Protein AF-A0A925MIX4-F1 (afdb_monomer)

Radius of gyration: 27.62 Å; Cα contacts (8 Å, |Δi|>4): 87; chains: 1; bounding box: 70×62×72 Å

Sequence (137 aa):
MKIQPRQNSRGFTLVELLVVFVIIVVLVTVSITAIFRFRKSADKAVAIGNLRQLQSANTNYAVEHNGQFVPPSASVDGVTYEWYRNPEFIAALKGDDATFGSGGAPNLTLPLGLMDPAVVREKPAGYQALAASYGYT

Mean predicted aligned error: 13.48 Å

pLDDT: mean 70.71, std 17.53, range [33.78, 97.25]

Solvent-accessible surface area (backbone atoms only — not comparable to full-atom values): 8331 Å² total; per-residue (Å²): 136,87,84,78,82,81,79,84,79,81,74,84,52,72,64,62,54,51,56,51,50,54,53,50,52,56,54,49,60,60,49,56,66,52,48,60,56,50,51,56,53,50,36,49,51,49,27,53,52,44,53,52,50,51,51,50,53,36,51,53,44,9,71,76,48,86,69,42,60,76,66,72,58,49,73,56,98,88,45,77,47,40,64,89,66,35,59,69,59,43,29,74,52,41,46,98,70,66,56,65,39,102,79,78,46,60,49,69,53,67,36,63,50,77,29,46,48,65,64,52,73,75,50,89,80,71,56,86,43,76,42,66,60,74,73,47,130

Foldseek 3Di:
DDDDDDDDDDDDDPVNVVVVVVVVVVVVVVVVVVVVVVVLVVLVVLLVVVVVVQVVVQVVVCVVVVNDGDDQWDADPNDIDGPQQPQVVQCVLQPPPFDAPPVRGTPSLGRCRNASVVLCVVPVPDSPDPCSRVVHD

Secondary structure (DSSP, 8-state):
---PPPP---PPPHHHHHHHHHHHHHHHHHHHHHHHHHHHHHHHHHHHHHHHHHHHHHHHHHHHTTTPPPPS-EEETTEEE-GGG-HHHHHHHHGGG-PBPTTS-B--S--TTTS-HHHHHH-SS-TT-HHHHTT--

Structure (mmCIF, N/CA/C/O backbone):
data_AF-A0A925MIX4-F1
#
_entry.id   AF-A0A925MIX4-F1
#
loop_
_atom_site.group_PDB
_atom_site.id
_atom_site.type_symbol
_atom_site.label_atom_id
_atom_site.label_alt_id
_atom_site.label_comp_id
_atom_site.label_asym_id
_atom_site.label_entity_id
_atom_site.label_seq_id
_atom_site.pdbx_PDB_ins_code
_atom_site.Cartn_x
_atom_site.Cartn_y
_atom_site.Cartn_z
_atom_site.occupancy
_atom_site.B_iso_or_equiv
_atom_site.auth_seq_id
_atom_site.auth_comp_id
_atom_site.auth_asym_id
_atom_site.auth_atom_id
_atom_site.pdbx_PDB_model_num
ATOM 1 N N . MET A 1 1 ? -41.343 46.479 41.951 1.00 57.47 1 MET A N 1
ATOM 2 C CA . MET A 1 1 ? -40.673 45.680 40.900 1.00 57.47 1 MET A CA 1
ATOM 3 C C . MET A 1 1 ? -40.464 44.267 41.445 1.00 57.47 1 MET A C 1
ATOM 5 O O . MET A 1 1 ? -39.660 44.096 42.347 1.00 57.47 1 MET A O 1
ATOM 9 N N . LYS A 1 2 ? -41.288 43.290 41.033 1.00 55.16 2 LYS A N 1
ATOM 10 C CA . LYS A 1 2 ? -41.234 41.896 41.525 1.00 55.16 2 LYS A CA 1
ATOM 11 C C . LYS A 1 2 ? -40.183 41.123 40.723 1.00 55.16 2 LYS A C 1
ATOM 13 O O . LYS A 1 2 ? -40.358 40.948 39.522 1.00 55.16 2 LYS A O 1
ATOM 18 N N . ILE A 1 3 ? -39.115 40.675 41.375 1.00 70.56 3 ILE A N 1
ATOM 19 C CA . ILE A 1 3 ? -38.091 39.813 40.771 1.00 70.56 3 ILE A CA 1
ATOM 20 C C . ILE A 1 3 ? -38.598 38.372 40.879 1.00 70.56 3 ILE A C 1
ATOM 22 O O . ILE A 1 3 ? -38.785 37.865 41.982 1.00 70.56 3 ILE A O 1
ATOM 26 N N . GLN A 1 4 ? -38.893 37.736 39.745 1.00 76.38 4 GLN A N 1
ATOM 27 C CA . GLN A 1 4 ? -39.307 36.332 39.717 1.00 76.38 4 GLN A CA 1
ATOM 28 C C . GLN A 1 4 ? -38.065 35.425 39.817 1.00 76.38 4 GLN A C 1
ATOM 30 O O . GLN A 1 4 ? -37.080 35.685 39.119 1.00 76.38 4 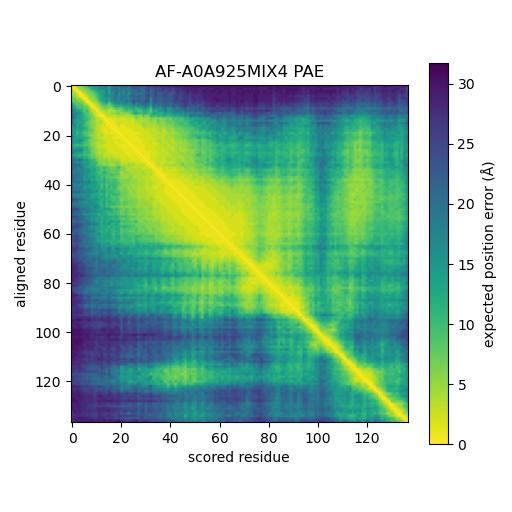GLN A O 1
ATOM 35 N N . PRO A 1 5 ? -38.075 34.374 40.659 1.00 67.00 5 PRO A N 1
ATOM 36 C CA . PRO A 1 5 ? -36.950 33.451 40.774 1.00 67.00 5 PRO A CA 1
ATOM 37 C C . PRO A 1 5 ? -36.794 32.633 39.483 1.00 67.00 5 PRO A C 1
ATOM 39 O O . PRO A 1 5 ? -37.768 32.106 38.943 1.00 67.00 5 PRO A O 1
ATOM 42 N N . ARG A 1 6 ? -35.561 32.552 38.962 1.00 70.25 6 ARG A N 1
ATOM 43 C CA . ARG A 1 6 ? -35.243 31.790 37.745 1.00 70.25 6 ARG A CA 1
ATOM 44 C C . ARG A 1 6 ? -35.451 30.295 37.990 1.00 70.25 6 ARG A C 1
ATOM 46 O O . ARG A 1 6 ? -35.127 29.771 39.051 1.00 70.25 6 ARG A O 1
ATOM 53 N N . GLN A 1 7 ? -36.015 29.654 36.972 1.00 67.12 7 GLN A N 1
ATOM 54 C CA . GLN A 1 7 ? -36.396 28.249 36.920 1.00 67.12 7 GLN A CA 1
ATOM 55 C C . GLN A 1 7 ? -35.235 27.308 37.276 1.00 67.12 7 GLN A C 1
ATOM 57 O O . GLN A 1 7 ? -34.081 27.548 36.931 1.00 67.12 7 GLN A O 1
ATOM 62 N N . ASN A 1 8 ? -35.606 26.232 37.961 1.00 64.31 8 ASN A N 1
ATOM 63 C CA . ASN A 1 8 ? -34.777 25.195 38.558 1.00 64.31 8 ASN A CA 1
ATOM 64 C C . ASN A 1 8 ? -33.821 24.539 37.539 1.00 64.31 8 ASN A C 1
ATOM 66 O O . ASN A 1 8 ? -34.243 23.721 36.719 1.00 64.31 8 ASN A O 1
ATOM 70 N N . SER A 1 9 ? -32.532 24.877 37.596 1.00 67.75 9 SER A N 1
ATOM 71 C CA . SER A 1 9 ? -31.481 24.198 36.836 1.00 67.75 9 SER A CA 1
ATOM 72 C C . SER A 1 9 ? -31.308 22.781 37.389 1.00 67.75 9 SER A C 1
ATOM 74 O O . SER A 1 9 ? -30.673 22.585 38.424 1.00 67.75 9 SER A O 1
ATOM 76 N N . ARG A 1 10 ? -31.888 21.774 36.730 1.00 75.19 10 ARG A N 1
ATOM 77 C CA . ARG A 1 10 ? -31.616 20.368 37.057 1.00 75.19 10 ARG A CA 1
ATOM 78 C C . ARG A 1 10 ? -30.159 20.056 36.703 1.00 75.19 10 ARG A C 1
ATOM 80 O O . ARG A 1 10 ? -29.788 20.103 35.535 1.00 75.19 10 ARG A O 1
ATOM 87 N N . GLY A 1 11 ? -29.339 19.798 37.721 1.00 77.19 11 GLY A N 1
ATOM 88 C CA . GLY A 1 11 ? -27.971 19.312 37.553 1.00 77.19 11 GLY A CA 1
ATOM 89 C C . GLY A 1 11 ? -27.957 17.854 37.095 1.00 77.19 11 GLY A C 1
ATOM 90 O O . GLY A 1 11 ? -28.851 17.086 37.445 1.00 77.19 11 GLY A O 1
ATOM 91 N N . PHE A 1 12 ? -26.946 17.490 36.310 1.00 78.94 12 PHE A N 1
ATOM 92 C CA . PHE A 1 12 ? -26.727 16.119 35.852 1.00 78.94 12 PHE A CA 1
ATOM 93 C C . PHE A 1 12 ? -26.396 15.223 37.051 1.00 78.94 12 PHE A C 1
ATOM 95 O O . PHE A 1 12 ? -25.547 15.581 37.873 1.00 78.94 12 PHE A O 1
ATOM 102 N N . TH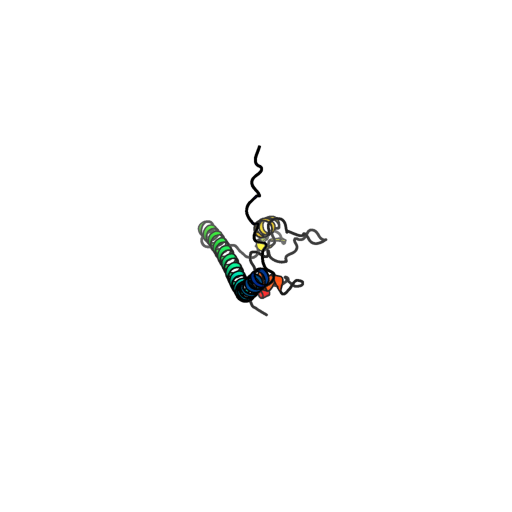R A 1 13 ? -27.047 14.068 37.178 1.00 90.56 13 THR A N 1
ATOM 103 C CA . THR A 1 13 ? -26.701 13.121 38.243 1.00 90.56 13 THR A CA 1
ATOM 104 C C . THR A 1 13 ? -25.438 12.340 37.872 1.00 90.56 13 THR A C 1
ATOM 106 O O . THR A 1 13 ? -25.179 12.048 36.703 1.00 90.56 13 THR A O 1
ATOM 109 N N . LEU A 1 14 ? -24.642 11.951 38.875 1.00 90.38 14 LEU A N 1
ATOM 110 C CA . LEU A 1 14 ? -23.491 11.058 38.669 1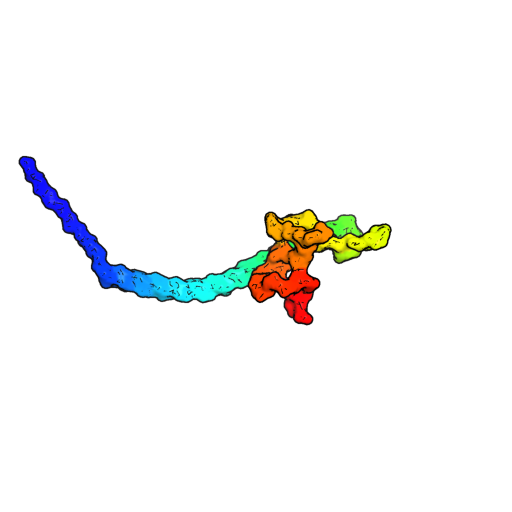.00 90.38 14 LEU A CA 1
ATOM 111 C C . LEU A 1 14 ? -23.899 9.743 37.991 1.00 90.38 14 LEU A C 1
ATOM 113 O O . LEU A 1 14 ? -23.142 9.203 37.190 1.00 90.38 14 LEU A O 1
ATOM 117 N N . VAL A 1 15 ? -25.104 9.250 38.293 1.00 92.94 15 VAL A N 1
ATOM 118 C CA . VAL A 1 15 ? -25.644 8.008 37.728 1.00 92.94 15 VAL A CA 1
ATOM 119 C C . VAL A 1 15 ? -25.926 8.155 36.233 1.00 92.94 15 VAL A C 1
ATOM 121 O O . VAL A 1 15 ? -25.566 7.266 35.465 1.00 92.94 15 VAL A O 1
ATOM 124 N N . GLU A 1 16 ? -26.504 9.278 35.795 1.00 91.81 16 GLU A N 1
ATOM 125 C CA . GLU A 1 16 ? -26.729 9.539 34.366 1.00 91.81 16 GLU A CA 1
ATOM 126 C C . GLU A 1 16 ? -25.413 9.579 33.588 1.00 91.81 16 GLU A C 1
ATOM 128 O O . GLU A 1 16 ? -25.319 8.999 32.508 1.00 91.81 16 GLU A O 1
ATOM 133 N N . LEU A 1 17 ? -24.366 10.193 34.147 1.00 91.75 17 LEU A N 1
ATOM 134 C CA . LEU A 1 17 ? -23.054 10.233 33.494 1.00 91.75 17 LEU A CA 1
ATOM 135 C C . LEU A 1 17 ? -22.414 8.834 33.458 1.00 91.75 17 LEU A C 1
ATOM 137 O O . LEU A 1 17 ? -21.859 8.425 32.438 1.00 91.75 17 LEU A O 1
ATOM 141 N N . LEU A 1 18 ? -22.556 8.064 34.539 1.00 94.31 18 LEU A N 1
ATOM 142 C CA . LEU A 1 18 ? -22.021 6.708 34.643 1.00 94.31 18 LEU A CA 1
ATOM 143 C C . LEU A 1 18 ? -22.631 5.764 33.596 1.00 94.31 18 LEU A C 1
ATOM 145 O O . LEU A 1 18 ? -21.892 5.071 32.899 1.00 94.31 18 LEU A O 1
ATOM 149 N N . VAL A 1 19 ? -23.959 5.756 33.445 1.00 94.75 19 VAL A N 1
ATOM 150 C CA . VAL A 1 19 ? -24.638 4.895 32.459 1.00 94.75 19 VAL A CA 1
ATOM 151 C C . VAL A 1 19 ? -24.206 5.251 31.036 1.00 94.75 19 VAL A C 1
ATOM 153 O O . VAL A 1 19 ? -23.918 4.359 30.237 1.00 94.75 19 VAL A O 1
ATOM 156 N N . VAL A 1 20 ? -24.092 6.544 30.725 1.00 94.94 20 VAL A N 1
ATOM 157 C CA . VAL A 1 20 ? -23.650 7.005 29.402 1.00 94.94 20 VAL A CA 1
ATOM 158 C C . VAL A 1 20 ? -22.218 6.561 29.116 1.00 94.94 20 VAL A C 1
ATOM 160 O O . VAL A 1 20 ? -21.944 6.038 28.036 1.00 94.94 20 VAL A O 1
ATOM 163 N N . PHE A 1 21 ? -21.309 6.699 30.082 1.00 96.19 21 PHE A N 1
ATOM 164 C CA . PHE A 1 21 ? -19.930 6.250 29.910 1.00 96.19 21 PHE A CA 1
ATOM 165 C C . PHE A 1 21 ? -19.841 4.734 29.697 1.00 96.19 21 PHE A C 1
ATOM 167 O O . PHE A 1 21 ? -19.118 4.294 28.806 1.00 96.19 21 PHE A O 1
ATOM 174 N N . VAL A 1 22 ? -20.616 3.936 30.440 1.00 97.25 22 VAL A N 1
ATOM 175 C CA . VAL A 1 22 ? -20.669 2.474 30.255 1.00 97.25 22 VAL A CA 1
ATOM 176 C C . VAL A 1 22 ? -21.081 2.118 28.826 1.00 97.25 22 VAL A C 1
ATOM 178 O O . VAL A 1 22 ? -20.436 1.282 28.193 1.00 97.25 22 VAL A O 1
ATOM 181 N N . ILE A 1 23 ? -22.098 2.788 28.281 1.00 96.38 23 ILE A N 1
ATOM 182 C CA . ILE A 1 23 ? -22.537 2.565 26.898 1.00 96.38 23 ILE A CA 1
ATOM 183 C C . ILE A 1 23 ? -21.436 2.969 25.903 1.00 96.38 23 ILE A C 1
ATOM 185 O O . ILE A 1 23 ? -21.141 2.208 24.982 1.00 96.38 23 ILE A O 1
ATOM 189 N N . ILE A 1 24 ? -20.781 4.121 26.098 1.00 96.50 24 ILE A N 1
ATOM 190 C CA . ILE A 1 24 ? -19.686 4.583 25.225 1.00 96.50 24 ILE A CA 1
ATOM 191 C C . ILE A 1 24 ? -18.522 3.587 25.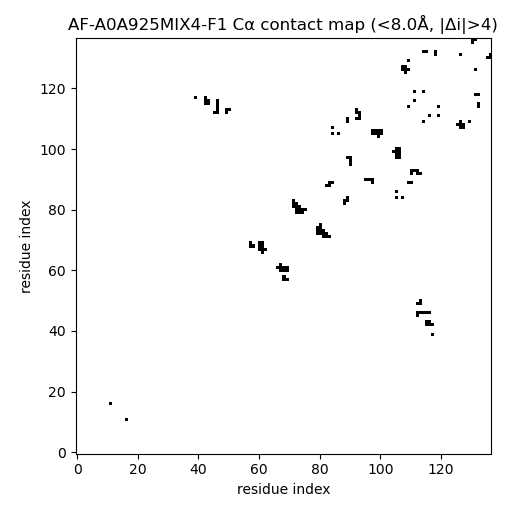225 1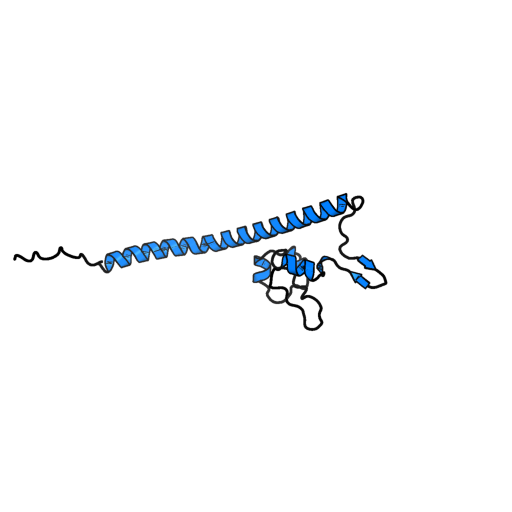.00 96.50 24 ILE A C 1
ATOM 193 O O . ILE A 1 24 ? -18.019 3.247 24.155 1.00 96.50 24 ILE A O 1
ATOM 197 N N . VAL A 1 25 ? -18.110 3.086 26.393 1.00 97.19 25 VAL A N 1
ATOM 198 C CA . VAL A 1 25 ? -17.015 2.110 26.506 1.00 97.19 25 VAL A CA 1
ATOM 199 C C . VAL A 1 25 ? -17.338 0.852 25.708 1.00 97.19 25 VAL A C 1
ATOM 201 O O . VAL A 1 25 ? -16.522 0.437 24.889 1.00 97.19 25 VAL A O 1
ATOM 204 N N . VAL A 1 26 ? -18.543 0.297 25.867 1.00 95.56 26 VAL A N 1
ATOM 205 C CA . VAL A 1 26 ? -18.980 -0.892 25.118 1.00 95.56 26 VAL A CA 1
ATOM 206 C C . VAL A 1 26 ? -18.924 -0.648 23.604 1.00 95.56 26 VAL A C 1
ATOM 208 O O . VAL A 1 26 ? -18.387 -1.478 22.866 1.00 95.56 26 VAL A O 1
ATOM 211 N N . LEU A 1 27 ? -19.415 0.503 23.132 1.00 96.19 27 LEU A N 1
ATOM 212 C CA . LEU A 1 27 ? -19.387 0.856 21.707 1.00 96.19 27 LEU A CA 1
ATOM 213 C C . LEU A 1 27 ? -17.957 1.003 21.167 1.00 96.19 27 LEU A C 1
ATOM 215 O O . LEU A 1 27 ? -17.647 0.505 20.080 1.00 96.19 27 LEU A O 1
ATOM 219 N N . VAL A 1 28 ? -17.068 1.657 21.919 1.00 95.69 28 VAL A N 1
ATOM 220 C CA . VAL A 1 28 ? -15.666 1.860 21.524 1.00 95.69 28 VAL A CA 1
ATOM 221 C C . VAL A 1 28 ? -14.916 0.530 21.471 1.00 95.69 28 VAL A C 1
ATOM 223 O O . VAL A 1 28 ? -14.202 0.280 20.499 1.00 95.69 28 VAL A O 1
ATOM 226 N N . THR A 1 29 ? -15.111 -0.358 22.451 1.00 94.81 29 THR A N 1
ATOM 227 C CA . THR A 1 29 ? -14.456 -1.676 22.480 1.00 94.81 29 THR A CA 1
ATOM 228 C C . THR A 1 29 ? -14.776 -2.500 21.233 1.00 94.81 29 THR A C 1
ATOM 230 O O . THR A 1 29 ? -13.867 -3.060 20.618 1.00 94.81 29 THR A O 1
ATOM 233 N N . VAL A 1 30 ? -16.042 -2.534 20.802 1.00 92.69 30 VAL A N 1
ATOM 234 C CA . VAL A 1 30 ? -16.433 -3.241 19.569 1.00 92.69 30 VAL A CA 1
ATOM 235 C C . VAL A 1 30 ? -15.838 -2.552 18.335 1.00 92.69 30 VAL A C 1
ATOM 237 O O . VAL A 1 30 ? -15.292 -3.221 17.453 1.00 92.69 30 VAL A O 1
ATOM 240 N N . SER A 1 31 ? -15.861 -1.217 18.298 1.00 92.94 31 SER A N 1
ATOM 241 C CA . SER A 1 31 ? -15.390 -0.422 17.155 1.00 92.94 31 SER A CA 1
ATOM 242 C C . SER A 1 31 ? -13.890 -0.579 16.878 1.00 92.94 31 SER A C 1
ATOM 244 O O . SER A 1 31 ? -13.491 -0.702 15.720 1.00 92.94 31 SER A O 1
ATOM 246 N N . ILE A 1 32 ? -13.047 -0.644 17.916 1.00 91.94 32 ILE A N 1
ATOM 247 C CA . ILE A 1 32 ? -11.585 -0.776 17.766 1.00 91.94 32 ILE A CA 1
ATOM 248 C C . ILE A 1 32 ? -11.216 -2.040 16.978 1.00 91.94 32 ILE A C 1
ATOM 250 O O . ILE A 1 32 ? -10.402 -1.989 16.054 1.00 91.94 32 ILE A O 1
ATOM 254 N N . THR A 1 33 ? -11.845 -3.175 17.292 1.00 85.06 33 THR A N 1
ATOM 255 C CA . THR A 1 33 ? -11.534 -4.447 16.619 1.00 85.06 33 THR A CA 1
ATOM 256 C C . THR A 1 33 ? -11.907 -4.440 15.133 1.00 85.06 33 THR A C 1
ATOM 258 O O . THR A 1 33 ? -11.212 -5.045 14.312 1.00 85.06 33 THR A O 1
ATOM 261 N N . ALA A 1 34 ? -12.962 -3.709 14.762 1.00 86.50 34 ALA A N 1
ATOM 262 C CA . ALA A 1 34 ? -13.393 -3.556 13.377 1.00 86.50 34 ALA A CA 1
ATOM 263 C C . ALA A 1 34 ? -12.421 -2.682 12.561 1.00 86.50 34 ALA A C 1
ATOM 265 O O . ALA A 1 34 ? -12.101 -3.015 11.417 1.00 86.50 34 ALA A O 1
ATOM 266 N N . ILE A 1 35 ? -11.878 -1.617 13.161 1.00 87.62 35 ILE A N 1
ATOM 267 C CA . ILE A 1 35 ? -10.945 -0.683 12.505 1.00 87.62 35 ILE A CA 1
ATOM 268 C C . ILE A 1 35 ? -9.678 -1.391 12.009 1.00 87.62 35 ILE A C 1
ATOM 270 O O . ILE A 1 35 ? -9.216 -1.108 10.903 1.00 87.62 35 ILE A O 1
ATOM 274 N N . PHE A 1 36 ? -9.137 -2.354 12.762 1.00 82.69 36 PHE A N 1
ATOM 275 C CA . PHE A 1 36 ? -7.950 -3.102 12.325 1.00 82.69 36 PHE A CA 1
ATOM 276 C C . PHE A 1 36 ? -8.189 -3.888 11.029 1.00 82.69 36 PHE A C 1
ATOM 278 O O . PHE A 1 36 ? -7.329 -3.916 10.146 1.00 82.69 36 PHE A O 1
ATOM 285 N N . ARG A 1 37 ? -9.377 -4.487 10.873 1.00 80.00 37 ARG A N 1
ATOM 286 C CA . ARG A 1 37 ? -9.755 -5.207 9.647 1.00 80.00 37 ARG A CA 1
ATOM 287 C C . ARG A 1 37 ? -9.967 -4.244 8.481 1.00 80.00 37 ARG A C 1
ATOM 289 O O . ARG A 1 37 ? -9.489 -4.518 7.380 1.00 80.00 37 ARG A O 1
ATOM 296 N N . PHE A 1 38 ? -10.624 -3.109 8.726 1.00 83.88 38 PHE A N 1
ATOM 297 C CA . PHE A 1 38 ? -10.828 -2.079 7.705 1.00 83.88 38 PHE A CA 1
ATOM 298 C C . PHE A 1 38 ? -9.512 -1.497 7.203 1.00 83.88 38 PHE A C 1
ATOM 300 O O . PHE A 1 38 ? -9.332 -1.371 5.996 1.00 83.88 38 PHE A O 1
ATOM 307 N N . ARG A 1 39 ? -8.558 -1.230 8.099 1.00 81.50 39 ARG A N 1
ATOM 308 C CA . ARG A 1 39 ? -7.234 -0.727 7.726 1.00 81.50 39 ARG A CA 1
ATOM 309 C C . ARG A 1 39 ? -6.481 -1.709 6.833 1.00 81.50 39 ARG A C 1
ATOM 311 O O . ARG A 1 39 ? -5.995 -1.303 5.788 1.00 81.50 39 ARG A O 1
ATOM 318 N N . LYS A 1 40 ? -6.492 -3.007 7.162 1.00 78.06 40 LYS A N 1
ATOM 319 C CA . LYS A 1 40 ? -5.899 -4.046 6.299 1.00 78.06 40 LYS A CA 1
ATOM 320 C C . LYS A 1 40 ? -6.579 -4.129 4.927 1.00 78.06 40 LYS A C 1
ATOM 322 O O . LYS A 1 40 ? -5.917 -4.364 3.922 1.00 78.06 40 LYS A O 1
ATOM 327 N N . SER A 1 41 ? -7.898 -3.951 4.863 1.00 80.00 41 SER A N 1
ATOM 328 C CA . SER A 1 41 ? -8.623 -3.923 3.586 1.00 80.00 41 SER A CA 1
ATOM 329 C C . SER A 1 41 ? -8.303 -2.674 2.760 1.00 80.00 41 SER A C 1
ATOM 331 O O . SER A 1 41 ? -8.179 -2.773 1.542 1.00 80.00 41 SER A O 1
ATOM 333 N N . ALA A 1 42 ? -8.165 -1.516 3.407 1.00 78.19 42 ALA A N 1
ATOM 334 C CA . ALA A 1 42 ? -7.780 -0.266 2.760 1.00 78.19 42 ALA A CA 1
ATOM 335 C C . ALA A 1 42 ? -6.350 -0.348 2.211 1.00 78.19 42 ALA A C 1
ATOM 337 O O . ALA A 1 42 ? -6.122 -0.032 1.047 1.00 78.19 42 ALA A O 1
ATOM 338 N N . ASP A 1 43 ? -5.423 -0.875 3.012 1.00 74.19 43 ASP A N 1
ATOM 339 C CA . ASP A 1 43 ? -4.033 -1.125 2.626 1.00 74.19 43 ASP A CA 1
ATOM 340 C C . ASP A 1 43 ? -3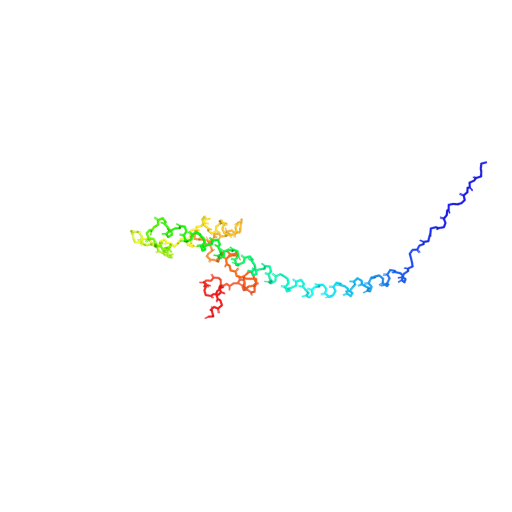.962 -2.020 1.366 1.00 74.19 43 ASP A C 1
ATOM 342 O O . ASP A 1 43 ? -3.289 -1.683 0.390 1.00 74.19 43 ASP A O 1
ATOM 346 N N . LYS A 1 44 ? -4.759 -3.100 1.310 1.00 74.75 44 LYS A N 1
ATOM 347 C CA . LYS A 1 44 ? -4.891 -3.947 0.107 1.00 74.75 44 LYS A CA 1
ATOM 348 C C . LYS A 1 44 ? -5.465 -3.208 -1.101 1.00 74.75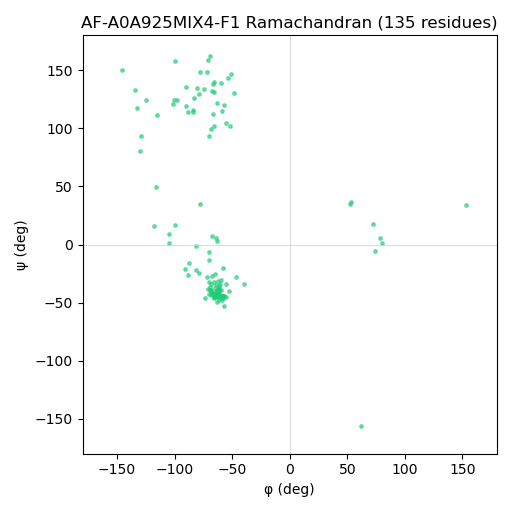 44 LYS A C 1
ATOM 350 O O . LYS A 1 44 ? -5.004 -3.420 -2.220 1.00 74.75 44 LYS A O 1
ATOM 355 N N . ALA A 1 45 ? -6.489 -2.380 -0.902 1.00 79.56 45 ALA A N 1
ATOM 356 C CA . ALA A 1 45 ? -7.119 -1.634 -1.989 1.00 79.56 45 ALA A CA 1
ATOM 357 C C . ALA A 1 45 ? -6.132 -0.656 -2.647 1.00 79.56 45 ALA A C 1
ATOM 359 O O . ALA A 1 45 ? -6.106 -0.549 -3.873 1.00 79.56 45 ALA A O 1
ATOM 360 N N . VAL A 1 46 ? -5.282 -0.008 -1.843 1.00 75.00 46 VAL A N 1
ATOM 361 C CA . VAL A 1 46 ? -4.205 0.865 -2.330 1.00 75.00 46 VAL A CA 1
ATOM 362 C C . VAL A 1 46 ? -3.185 0.072 -3.146 1.00 75.00 46 VAL A C 1
ATOM 364 O O . VAL A 1 46 ? -2.904 0.447 -4.283 1.00 75.00 46 VAL A O 1
ATOM 367 N N . ALA A 1 47 ? -2.697 -1.058 -2.623 1.00 72.19 47 ALA A N 1
ATOM 368 C CA . ALA A 1 47 ? -1.738 -1.902 -3.338 1.00 72.19 47 ALA A CA 1
ATOM 369 C C . ALA A 1 47 ? -2.283 -2.365 -4.704 1.00 72.19 47 ALA A C 1
ATOM 371 O O . ALA A 1 47 ? -1.602 -2.261 -5.724 1.00 72.19 47 ALA A O 1
ATOM 372 N N . ILE A 1 48 ? -3.549 -2.796 -4.757 1.00 77.38 48 ILE A N 1
ATOM 373 C CA . ILE A 1 48 ? -4.223 -3.171 -6.012 1.00 77.38 48 ILE A CA 1
ATOM 374 C C . ILE A 1 48 ? -4.315 -1.978 -6.972 1.00 77.38 48 ILE A C 1
ATOM 376 O O . ILE A 1 48 ? -4.090 -2.138 -8.173 1.00 77.38 48 ILE A O 1
ATOM 380 N N . GLY A 1 49 ? -4.647 -0.787 -6.468 1.00 79.25 49 GLY A N 1
ATOM 381 C CA . GLY A 1 49 ? -4.703 0.435 -7.272 1.00 79.25 49 GLY A CA 1
ATOM 382 C C . GLY A 1 49 ? -3.363 0.755 -7.932 1.00 79.25 49 GLY A C 1
ATOM 383 O O . GLY A 1 49 ? -3.318 1.021 -9.132 1.00 79.25 49 GLY A O 1
ATOM 384 N N . ASN A 1 50 ? -2.272 0.643 -7.179 1.00 74.69 50 ASN A N 1
ATOM 385 C CA . ASN A 1 50 ? -0.926 0.918 -7.679 1.00 74.69 50 ASN A CA 1
ATOM 386 C C . ASN A 1 50 ? -0.468 -0.129 -8.705 1.00 74.69 50 ASN A C 1
ATOM 388 O O . ASN A 1 50 ? 0.071 0.233 -9.750 1.00 74.69 50 ASN A O 1
ATOM 392 N N . LEU A 1 51 ? -0.779 -1.413 -8.493 1.00 77.12 51 LEU A N 1
ATOM 393 C CA . LEU A 1 51 ? -0.516 -2.465 -9.486 1.00 77.12 51 LEU A CA 1
ATOM 394 C C . LEU A 1 51 ? -1.275 -2.233 -10.799 1.00 77.12 51 LEU A C 1
ATOM 396 O O . LEU A 1 51 ? -0.714 -2.425 -11.876 1.00 77.12 51 LEU A O 1
ATOM 400 N N . ARG A 1 52 ? -2.529 -1.769 -10.735 1.00 81.19 52 ARG A N 1
ATOM 401 C CA . ARG A 1 52 ? -3.307 -1.417 -11.937 1.00 81.19 52 ARG A CA 1
ATOM 402 C C . ARG A 1 52 ? -2.706 -0.232 -12.693 1.00 81.19 52 ARG A C 1
ATOM 404 O O . ARG A 1 52 ? -2.722 -0.232 -13.924 1.00 81.19 52 ARG A O 1
ATOM 411 N N . GLN A 1 53 ? -2.170 0.756 -11.977 1.00 81.75 53 GLN A N 1
ATOM 412 C CA . GLN A 1 53 ? -1.486 1.899 -12.588 1.00 81.75 53 GLN A CA 1
ATOM 413 C C . GLN A 1 53 ? -0.204 1.458 -13.302 1.00 81.75 53 GLN A C 1
ATOM 415 O O . GLN A 1 53 ? -0.014 1.803 -14.467 1.00 81.75 53 GLN A O 1
ATOM 420 N N . LEU A 1 54 ? 0.620 0.617 -12.663 1.00 79.31 54 LEU A N 1
ATOM 421 C CA . LEU A 1 54 ? 1.811 0.045 -13.299 1.00 79.31 54 LEU A CA 1
ATOM 422 C C . LEU A 1 54 ? 1.470 -0.826 -14.509 1.00 79.31 54 LEU A C 1
ATOM 424 O O . LEU A 1 54 ? 2.120 -0.716 -15.545 1.00 79.31 54 LEU A O 1
ATOM 428 N N . GLN A 1 55 ? 0.439 -1.667 -14.407 1.00 83.50 55 GLN A N 1
ATOM 429 C CA . GLN A 1 55 ? -0.018 -2.484 -15.530 1.00 83.50 55 GLN A CA 1
ATOM 430 C C . GLN A 1 55 ? -0.428 -1.604 -16.715 1.00 83.50 55 GLN A C 1
ATOM 432 O O . GLN A 1 55 ? -0.051 -1.893 -17.850 1.00 83.50 55 GLN A O 1
ATOM 437 N N . SER A 1 56 ? -1.170 -0.525 -16.458 1.00 87.50 56 SER A N 1
ATOM 438 C CA . SER A 1 56 ? -1.591 0.418 -17.499 1.00 87.50 56 SER A CA 1
ATOM 439 C C . SER A 1 56 ? -0.386 1.109 -18.140 1.00 87.50 56 SER A C 1
ATOM 441 O O . SER A 1 56 ? -0.283 1.135 -19.362 1.00 87.50 56 SER A O 1
ATOM 443 N N . ALA A 1 57 ? 0.574 1.579 -17.337 1.00 84.19 57 ALA A N 1
ATOM 444 C CA . ALA A 1 57 ? 1.807 2.187 -17.835 1.00 84.19 57 ALA A CA 1
ATOM 445 C C . ALA A 1 57 ? 2.624 1.219 -18.708 1.00 84.19 57 ALA A C 1
ATOM 447 O O . ALA A 1 57 ? 3.052 1.578 -19.801 1.00 84.19 57 ALA A O 1
ATOM 448 N N . ASN A 1 58 ? 2.778 -0.032 -18.268 1.00 84.31 58 ASN A N 1
ATOM 449 C CA . ASN A 1 58 ? 3.515 -1.053 -19.010 1.00 84.31 58 ASN A CA 1
ATOM 450 C C . ASN A 1 58 ? 2.793 -1.472 -20.303 1.00 84.31 58 ASN A C 1
ATOM 452 O O . ASN A 1 58 ? 3.432 -1.757 -21.310 1.00 84.31 58 ASN A O 1
ATOM 456 N N . THR A 1 59 ? 1.456 -1.479 -20.292 1.00 88.94 59 THR A N 1
ATOM 457 C CA . THR A 1 59 ? 0.647 -1.754 -21.490 1.00 88.94 59 THR A CA 1
ATOM 458 C C . THR A 1 59 ? 0.777 -0.622 -22.505 1.00 88.94 59 THR A C 1
ATOM 460 O O . THR A 1 59 ? 0.976 -0.893 -23.684 1.00 88.94 59 THR A O 1
ATOM 463 N N . ASN A 1 60 ? 0.730 0.635 -22.054 1.00 88.94 60 ASN A N 1
ATOM 464 C CA . ASN A 1 60 ? 0.937 1.798 -22.920 1.00 88.94 60 ASN A CA 1
ATOM 465 C C . ASN A 1 60 ? 2.335 1.775 -23.551 1.00 88.94 60 ASN A C 1
ATOM 467 O O . ASN A 1 60 ? 2.458 1.929 -24.761 1.00 88.94 60 ASN A O 1
ATOM 471 N N . TYR A 1 61 ? 3.370 1.474 -22.759 1.00 86.69 61 TYR A N 1
ATOM 472 C CA . TYR A 1 61 ? 4.728 1.299 -23.274 1.00 86.69 61 TYR A CA 1
ATOM 473 C C . TYR A 1 61 ? 4.800 0.192 -24.333 1.00 86.69 61 TYR A C 1
ATOM 475 O O . TYR A 1 61 ? 5.358 0.396 -25.406 1.00 86.69 61 TYR A O 1
ATOM 483 N N . ALA A 1 62 ? 4.183 -0.965 -24.080 1.00 89.94 62 ALA A N 1
ATOM 484 C CA . ALA A 1 62 ? 4.173 -2.061 -25.044 1.00 89.94 62 ALA A CA 1
ATOM 485 C C . ALA A 1 62 ? 3.493 -1.681 -26.367 1.00 89.94 62 ALA A C 1
ATOM 487 O O . ALA A 1 62 ? 3.958 -2.099 -27.425 1.00 89.94 62 ALA A O 1
ATOM 488 N N . VAL A 1 63 ? 2.435 -0.866 -26.341 1.00 93.81 63 VAL A N 1
ATOM 489 C CA . VAL A 1 63 ? 1.797 -0.352 -27.566 1.00 93.81 63 VAL A CA 1
ATOM 490 C C . VAL A 1 63 ? 2.767 0.512 -28.378 1.00 93.81 63 VAL A C 1
ATOM 492 O O . VAL A 1 63 ? 2.817 0.387 -29.599 1.00 93.81 63 VAL A O 1
ATOM 495 N N . GLU A 1 64 ? 3.564 1.348 -27.715 1.00 92.94 64 GLU A N 1
ATOM 496 C CA . GLU A 1 64 ? 4.529 2.248 -28.360 1.00 92.94 64 GLU A CA 1
ATOM 497 C C . GLU A 1 64 ? 5.821 1.534 -28.801 1.00 92.94 64 GLU A C 1
ATOM 499 O O . GLU A 1 64 ? 6.475 1.958 -29.753 1.00 92.94 64 GLU A O 1
ATOM 504 N N . HIS A 1 65 ? 6.170 0.416 -28.158 1.00 90.50 65 HIS A N 1
ATOM 505 C CA . HIS A 1 65 ? 7.429 -0.309 -28.351 1.00 90.50 65 HIS A CA 1
ATOM 506 C C . HIS A 1 65 ? 7.235 -1.724 -28.925 1.00 90.50 65 HIS A C 1
ATOM 508 O O . HIS A 1 65 ? 7.804 -2.695 -28.431 1.00 90.50 65 HIS A O 1
ATOM 514 N N . ASN A 1 66 ? 6.453 -1.865 -30.003 1.00 92.50 66 ASN A N 1
ATOM 515 C CA . ASN A 1 66 ? 6.291 -3.124 -30.761 1.00 92.50 66 ASN A CA 1
ATOM 516 C C . ASN A 1 66 ? 5.889 -4.346 -29.906 1.00 92.50 66 ASN A C 1
ATOM 518 O O . ASN A 1 66 ? 6.340 -5.468 -30.143 1.00 92.50 66 ASN A O 1
ATOM 522 N N . GLY A 1 67 ? 5.055 -4.141 -28.889 1.00 88.44 67 GLY A N 1
ATOM 523 C CA . GLY A 1 67 ? 4.607 -5.183 -27.965 1.00 88.44 67 GLY A CA 1
ATOM 524 C C . GLY A 1 67 ? 5.629 -5.566 -26.891 1.00 88.44 67 GLY A C 1
ATOM 525 O O . GLY A 1 67 ? 5.383 -6.506 -26.136 1.00 88.44 67 GLY A O 1
ATOM 526 N N . GLN A 1 68 ? 6.765 -4.872 -26.799 1.00 84.50 68 GLN A N 1
ATOM 527 C CA . GLN A 1 68 ? 7.769 -5.127 -25.771 1.00 84.50 68 GLN A CA 1
ATOM 528 C C . GLN A 1 68 ? 7.397 -4.412 -24.475 1.00 84.50 68 GLN A C 1
ATOM 530 O O . GLN A 1 68 ? 7.196 -3.203 -24.451 1.00 84.50 68 GLN A O 1
ATOM 535 N N . PHE A 1 69 ? 7.331 -5.161 -23.379 1.00 83.31 69 PHE A N 1
ATOM 536 C CA . PHE A 1 69 ? 7.164 -4.580 -22.050 1.00 83.31 69 PHE A CA 1
ATOM 537 C C . PHE A 1 69 ? 8.435 -3.863 -21.587 1.00 83.31 69 PHE A C 1
ATOM 539 O O . PHE A 1 69 ? 9.533 -4.159 -22.064 1.00 83.31 69 PHE A O 1
ATOM 546 N N . VAL A 1 70 ? 8.280 -2.950 -20.624 1.00 80.00 70 VAL A N 1
ATOM 547 C CA . VAL A 1 70 ? 9.396 -2.197 -20.045 1.00 80.00 70 VAL A CA 1
ATOM 548 C C . VAL A 1 70 ? 10.429 -3.184 -19.486 1.00 80.00 70 VAL A C 1
ATOM 550 O O . VAL A 1 70 ? 10.096 -3.979 -18.597 1.00 80.00 70 VAL A O 1
ATOM 553 N N . PRO A 1 71 ? 11.682 -3.161 -19.972 1.00 79.19 71 PRO A N 1
ATOM 554 C CA . PRO A 1 71 ? 12.712 -4.053 -19.467 1.00 79.19 71 PRO A CA 1
ATOM 555 C C . PRO A 1 71 ? 13.037 -3.692 -18.010 1.00 79.19 71 PRO A C 1
ATOM 557 O O . PRO A 1 71 ? 13.145 -2.510 -17.694 1.00 79.19 71 PRO A O 1
ATOM 560 N N . PRO A 1 72 ? 13.212 -4.669 -17.098 1.00 72.88 72 PRO A N 1
ATOM 561 C CA . PRO A 1 72 ? 13.544 -4.392 -15.696 1.00 72.88 72 PRO A CA 1
ATOM 562 C C . PRO A 1 72 ? 14.891 -3.673 -15.549 1.00 72.88 72 PRO A C 1
ATOM 564 O O . PRO A 1 72 ? 15.063 -2.847 -14.652 1.00 72.88 72 PRO A O 1
ATOM 567 N N . SER A 1 73 ? 15.821 -3.959 -16.458 1.00 79.19 73 SER A N 1
ATOM 568 C CA . SER A 1 73 ? 17.120 -3.316 -16.555 1.00 79.19 73 SER A CA 1
ATOM 569 C C . SER A 1 73 ? 17.553 -3.198 -18.015 1.00 79.19 73 SER A C 1
ATOM 571 O O . SER A 1 73 ? 17.184 -4.018 -18.857 1.00 79.19 73 SER A O 1
ATOM 573 N N . ALA A 1 74 ? 18.336 -2.170 -18.319 1.00 80.50 74 ALA A N 1
ATOM 574 C CA . ALA A 1 74 ? 18.976 -1.977 -19.612 1.00 80.50 74 ALA A CA 1
ATOM 575 C C . ALA A 1 74 ? 20.437 -1.588 -19.391 1.00 80.50 74 ALA A C 1
ATOM 577 O O . ALA A 1 74 ? 20.726 -0.716 -18.575 1.00 80.50 74 ALA A O 1
ATOM 578 N N . SER A 1 75 ? 21.359 -2.219 -20.112 1.00 83.12 75 SER A N 1
ATOM 579 C CA . SER A 1 75 ? 22.778 -1.861 -20.063 1.00 83.12 75 SER A CA 1
ATOM 580 C C . SER A 1 75 ? 23.139 -1.028 -21.287 1.00 83.12 75 SER A C 1
ATOM 582 O O . SER A 1 75 ? 22.979 -1.492 -22.414 1.00 83.12 75 SER A O 1
ATOM 584 N N . VAL A 1 76 ? 23.631 0.191 -21.066 1.00 82.25 76 VAL A N 1
ATOM 585 C CA . VAL A 1 76 ? 24.121 1.099 -22.114 1.00 82.25 76 VAL A CA 1
ATOM 586 C C . VAL A 1 76 ? 25.551 1.478 -21.750 1.00 82.25 76 VAL A C 1
ATOM 588 O O . VAL A 1 76 ? 25.805 1.904 -20.627 1.00 82.25 76 VAL A O 1
ATOM 591 N N . ASP A 1 77 ? 26.498 1.241 -22.658 1.00 88.31 77 ASP A N 1
ATOM 592 C CA . ASP A 1 77 ? 27.925 1.554 -22.476 1.00 88.31 77 ASP A CA 1
ATOM 593 C C . ASP A 1 77 ? 28.554 0.990 -21.185 1.00 88.31 77 ASP A C 1
ATOM 595 O O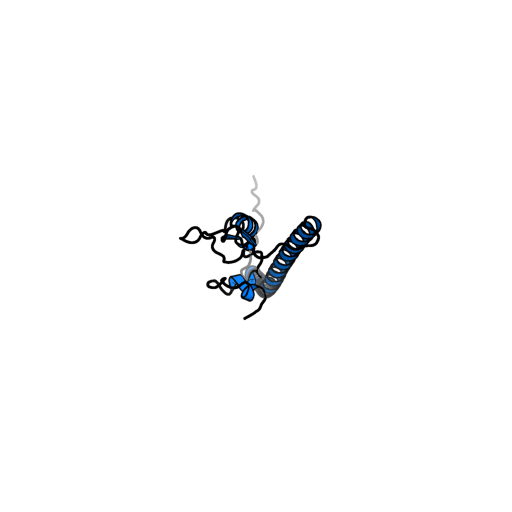 . ASP A 1 77 ? 29.416 1.599 -20.555 1.00 88.31 77 ASP A O 1
ATOM 599 N N . GLY A 1 78 ? 28.111 -0.202 -20.768 1.00 86.50 78 GLY A N 1
ATOM 600 C CA . GLY A 1 78 ? 28.587 -0.864 -19.546 1.00 86.50 78 GLY A CA 1
ATOM 601 C C . GLY A 1 78 ? 27.952 -0.351 -18.249 1.00 86.50 78 GLY A C 1
ATOM 602 O O . GLY A 1 78 ? 28.268 -0.864 -17.176 1.00 86.50 78 GLY A O 1
ATOM 603 N N . VAL A 1 79 ? 27.026 0.608 -18.330 1.00 79.44 79 VAL A N 1
ATOM 604 C CA . VAL A 1 79 ? 26.236 1.106 -17.199 1.00 79.44 79 VAL A CA 1
ATOM 605 C C . VAL A 1 79 ? 24.849 0.470 -17.232 1.00 79.44 79 VAL A C 1
ATOM 607 O O . VAL A 1 79 ? 24.135 0.561 -18.229 1.00 79.44 79 VAL A O 1
ATOM 610 N N . THR A 1 80 ? 24.453 -0.180 -16.137 1.00 77.62 80 THR A N 1
ATOM 611 C CA . THR A 1 80 ? 23.117 -0.777 -16.000 1.00 77.62 80 THR A CA 1
ATOM 612 C C . THR A 1 80 ? 22.145 0.226 -15.393 1.00 77.62 80 THR A C 1
ATOM 614 O O . THR A 1 80 ? 22.308 0.668 -14.256 1.00 77.62 80 THR A O 1
ATOM 617 N N . TYR A 1 81 ? 21.103 0.545 -16.150 1.00 73.31 81 TYR A N 1
ATOM 618 C CA . TYR A 1 81 ? 19.975 1.364 -15.741 1.00 73.31 81 TYR A CA 1
ATOM 619 C C . TYR A 1 81 ? 18.818 0.461 -15.336 1.00 73.31 81 TYR A C 1
ATOM 621 O O . TYR A 1 81 ? 18.359 -0.373 -16.110 1.00 73.31 81 TYR A O 1
ATOM 629 N N . GLU A 1 82 ? 18.328 0.646 -14.119 1.00 73.94 82 GLU A N 1
ATOM 630 C CA . GLU A 1 82 ? 17.169 -0.060 -13.579 1.00 73.94 82 GLU A CA 1
ATOM 631 C C . GLU A 1 82 ? 16.087 0.991 -13.342 1.00 73.94 82 GLU A C 1
ATOM 633 O O . GLU A 1 82 ? 16.253 1.868 -12.492 1.00 73.94 82 GLU A O 1
ATOM 638 N N . TRP A 1 83 ? 14.994 0.962 -14.112 1.00 70.94 83 TRP A N 1
ATOM 639 C CA . TRP A 1 83 ? 13.981 2.030 -14.056 1.00 70.94 83 TRP A CA 1
ATOM 640 C C . TRP A 1 83 ? 13.351 2.152 -12.666 1.00 70.94 83 TRP A C 1
ATOM 642 O O . TRP A 1 83 ? 13.087 3.257 -12.202 1.00 70.94 83 TRP A O 1
ATOM 652 N N . TYR A 1 84 ? 13.200 1.034 -11.952 1.00 68.81 84 TYR A N 1
ATOM 653 C CA . TYR A 1 84 ? 12.693 1.009 -10.580 1.00 68.81 84 TYR A CA 1
ATOM 654 C C . TYR A 1 84 ? 13.683 1.597 -9.559 1.00 68.81 84 TYR A C 1
ATOM 656 O O . TYR A 1 84 ? 13.345 1.727 -8.388 1.00 68.81 84 TYR A O 1
ATOM 664 N N . ARG A 1 85 ? 14.910 1.947 -9.963 1.00 66.31 85 ARG A N 1
ATOM 665 C CA . ARG A 1 85 ? 15.895 2.670 -9.135 1.00 66.31 85 ARG A CA 1
ATOM 666 C C . ARG A 1 85 ? 16.033 4.127 -9.536 1.00 66.31 85 ARG A C 1
ATOM 668 O O . ARG A 1 85 ? 16.837 4.835 -8.936 1.00 66.31 85 ARG A O 1
ATOM 675 N N . ASN A 1 86 ? 15.267 4.580 -10.528 1.00 67.69 86 ASN A N 1
ATOM 676 C CA . ASN A 1 86 ? 15.242 5.982 -10.898 1.00 67.69 86 ASN A CA 1
ATOM 677 C C . ASN A 1 86 ? 14.709 6.805 -9.702 1.00 67.69 86 ASN A C 1
ATOM 679 O O . ASN A 1 86 ? 13.598 6.542 -9.235 1.00 67.69 86 ASN A O 1
ATOM 683 N N . PRO A 1 87 ? 15.482 7.775 -9.182 1.00 63.06 87 PRO A N 1
ATOM 684 C CA . PRO A 1 87 ? 15.108 8.530 -7.991 1.00 63.06 87 PRO A CA 1
ATOM 685 C C . PRO A 1 87 ? 13.846 9.376 -8.190 1.00 63.06 87 PRO A C 1
ATOM 687 O O . PRO A 1 87 ? 13.045 9.451 -7.267 1.00 63.06 87 PRO A O 1
ATOM 690 N N . GLU A 1 88 ? 13.618 9.931 -9.383 1.00 63.66 88 GLU A N 1
ATOM 691 C CA . GLU A 1 88 ? 12.406 10.699 -9.714 1.00 63.66 88 GLU A CA 1
ATOM 692 C C . GLU A 1 88 ? 11.172 9.796 -9.745 1.00 63.66 88 GLU A C 1
ATOM 694 O O . GLU A 1 88 ? 10.119 10.125 -9.204 1.00 63.66 88 GLU A O 1
ATOM 699 N N . PHE A 1 89 ? 11.316 8.600 -10.321 1.00 65.56 89 PHE A N 1
ATOM 700 C CA . PHE A 1 89 ? 10.256 7.595 -10.328 1.00 65.56 89 PHE A CA 1
ATOM 701 C C . PHE A 1 89 ? 9.916 7.127 -8.905 1.00 65.56 89 PHE A C 1
ATOM 703 O O . PHE A 1 89 ? 8.749 7.002 -8.535 1.00 65.56 89 PHE A O 1
ATOM 710 N N . ILE A 1 90 ? 10.939 6.914 -8.076 1.00 60.72 90 ILE A N 1
ATOM 711 C CA . ILE A 1 90 ? 10.770 6.515 -6.677 1.00 60.72 90 ILE A CA 1
ATOM 712 C C . ILE A 1 90 ? 10.186 7.651 -5.834 1.00 60.72 90 ILE A C 1
ATOM 714 O O . ILE A 1 90 ? 9.354 7.370 -4.974 1.00 60.72 90 ILE A O 1
ATOM 718 N N . ALA A 1 91 ? 10.551 8.906 -6.094 1.00 57.62 91 ALA A N 1
ATOM 719 C CA . ALA A 1 91 ? 9.961 10.082 -5.459 1.00 57.62 91 ALA A CA 1
ATOM 720 C C . ALA A 1 91 ? 8.482 10.244 -5.839 1.00 57.62 91 ALA A C 1
ATOM 722 O O . ALA A 1 91 ? 7.640 10.396 -4.958 1.00 57.62 91 ALA A O 1
ATOM 723 N N . ALA A 1 92 ? 8.134 10.089 -7.121 1.00 58.94 92 ALA A N 1
ATOM 724 C CA . ALA A 1 92 ? 6.745 10.121 -7.584 1.00 58.94 92 ALA A CA 1
ATOM 725 C C . ALA A 1 92 ? 5.874 9.032 -6.929 1.00 58.94 92 ALA A C 1
ATOM 727 O O . ALA A 1 92 ? 4.682 9.235 -6.709 1.00 58.94 92 ALA A O 1
ATOM 728 N N . LEU A 1 93 ? 6.466 7.886 -6.583 1.00 59.81 93 LEU A N 1
ATOM 729 C CA . LEU A 1 93 ? 5.781 6.787 -5.899 1.00 59.81 93 LEU A CA 1
ATOM 730 C C . LEU A 1 93 ? 5.790 6.885 -4.364 1.00 59.81 93 LEU A C 1
ATOM 732 O O . LEU A 1 93 ? 4.915 6.300 -3.722 1.00 59.81 93 LEU A O 1
ATOM 736 N N . LYS A 1 94 ? 6.783 7.552 -3.759 1.00 52.12 94 LYS A N 1
ATOM 737 C CA . LYS A 1 94 ? 6.903 7.739 -2.298 1.00 52.12 94 LYS A CA 1
ATOM 738 C C . LYS A 1 94 ? 6.237 9.010 -1.785 1.00 52.12 94 LYS A C 1
ATOM 740 O O . LYS A 1 94 ? 5.954 9.065 -0.592 1.00 52.12 94 LYS A O 1
ATOM 745 N N . GLY A 1 95 ? 6.012 10.012 -2.631 1.00 52.25 95 GLY A N 1
ATOM 746 C CA . GLY A 1 95 ? 5.837 11.377 -2.137 1.00 52.25 95 GLY A CA 1
ATOM 747 C C . GLY A 1 95 ? 7.100 11.863 -1.408 1.00 52.25 95 GLY A C 1
ATOM 748 O O . GLY A 1 95 ? 8.193 11.337 -1.631 1.00 52.25 95 GLY A O 1
ATOM 749 N N . ASP A 1 96 ? 6.946 12.837 -0.510 1.00 46.19 96 ASP A N 1
ATOM 750 C CA . ASP A 1 96 ? 8.029 13.602 0.142 1.00 46.19 96 ASP A CA 1
ATOM 751 C C . ASP A 1 96 ? 9.001 12.792 1.051 1.00 46.19 96 ASP A C 1
ATOM 753 O O . ASP A 1 96 ? 9.924 13.362 1.627 1.00 46.19 96 ASP A O 1
ATOM 757 N N . ASP A 1 97 ? 8.863 11.462 1.151 1.00 50.25 97 ASP A N 1
ATOM 758 C CA . ASP A 1 97 ? 9.640 10.579 2.048 1.00 50.25 97 ASP A CA 1
ATOM 759 C C . ASP A 1 97 ? 10.820 9.838 1.365 1.00 50.25 97 ASP A C 1
ATOM 761 O O . ASP A 1 97 ? 11.348 8.836 1.875 1.00 50.25 97 ASP A O 1
ATOM 765 N N . ALA A 1 98 ? 11.261 10.275 0.182 1.00 51.88 98 ALA A N 1
ATOM 766 C CA . ALA A 1 98 ? 12.420 9.686 -0.493 1.00 51.88 98 ALA A CA 1
ATOM 767 C C . ALA A 1 98 ? 13.736 10.033 0.239 1.00 51.88 98 ALA A C 1
ATOM 769 O O . ALA A 1 98 ? 14.369 11.053 -0.012 1.00 51.88 98 ALA A O 1
ATOM 770 N N . THR A 1 99 ? 14.184 9.163 1.150 1.00 50.56 99 THR A N 1
ATOM 771 C CA . THR A 1 99 ? 15.511 9.290 1.773 1.00 50.56 99 THR A CA 1
ATOM 772 C C . THR A 1 99 ? 16.610 8.785 0.832 1.00 50.56 99 THR A C 1
ATOM 774 O O . THR A 1 99 ? 16.535 7.683 0.286 1.00 50.56 99 THR A O 1
ATOM 777 N N . PHE A 1 100 ? 17.655 9.587 0.634 1.00 50.47 100 PHE A N 1
ATOM 778 C CA . PHE A 1 100 ? 18.861 9.196 -0.100 1.00 50.47 100 PHE A CA 1
ATOM 779 C C . PHE A 1 100 ? 19.877 8.596 0.879 1.00 50.47 100 PHE A C 1
ATOM 781 O O . PHE A 1 100 ? 20.063 9.111 1.981 1.00 50.47 100 PHE A O 1
ATOM 788 N N . GLY A 1 101 ? 20.515 7.482 0.510 1.00 50.22 101 GLY A N 1
ATOM 789 C CA . GLY A 1 101 ? 21.603 6.910 1.305 1.00 50.22 101 GLY A CA 1
ATOM 790 C C . GLY A 1 101 ? 22.855 7.791 1.255 1.00 50.22 101 GLY A C 1
ATOM 791 O O . GLY A 1 101 ? 23.027 8.594 0.337 1.00 50.22 101 GLY A O 1
ATOM 792 N N . SER A 1 102 ? 23.780 7.604 2.201 1.00 43.34 102 SER A N 1
ATOM 793 C CA . SER A 1 102 ? 25.001 8.419 2.365 1.00 43.34 102 SER A CA 1
ATOM 794 C C . SER A 1 102 ? 26.017 8.345 1.208 1.00 43.34 102 SER A C 1
ATOM 796 O O . SER A 1 102 ? 27.100 8.908 1.314 1.00 43.34 102 SER A O 1
ATOM 798 N N . GLY A 1 103 ? 25.690 7.656 0.112 1.00 51.09 103 GLY A N 1
ATOM 799 C CA . GLY A 1 103 ? 26.494 7.569 -1.110 1.00 51.09 103 GLY A CA 1
ATOM 800 C C . GLY A 1 103 ? 25.801 8.138 -2.352 1.00 51.09 103 GLY A C 1
ATOM 801 O O . GLY A 1 103 ? 26.190 7.788 -3.460 1.00 51.09 103 GLY A O 1
ATOM 802 N N . GLY A 1 104 ? 24.726 8.922 -2.199 1.00 47.31 104 GLY A N 1
ATOM 803 C CA . GLY A 1 104 ? 23.954 9.474 -3.326 1.00 47.31 104 GLY A CA 1
ATOM 804 C C . GLY A 1 104 ? 23.068 8.453 -4.052 1.00 47.31 104 GLY A C 1
ATOM 805 O O . GLY A 1 104 ? 22.273 8.825 -4.910 1.00 47.31 104 GLY A O 1
ATOM 806 N N . ALA A 1 105 ? 23.151 7.171 -3.685 1.00 49.44 105 ALA A N 1
ATOM 807 C CA . ALA A 1 105 ? 22.223 6.151 -4.145 1.00 49.44 105 ALA A CA 1
ATOM 808 C C . ALA A 1 105 ? 20.868 6.300 -3.421 1.00 49.44 105 ALA A C 1
ATOM 810 O O . ALA A 1 105 ? 20.847 6.443 -2.190 1.00 49.44 105 ALA A O 1
ATOM 811 N N . PRO A 1 106 ? 19.732 6.247 -4.139 1.00 49.75 106 PRO A N 1
ATOM 812 C CA . PRO A 1 106 ? 18.416 6.284 -3.510 1.00 49.75 106 PRO A CA 1
ATOM 813 C C . PRO A 1 106 ? 18.269 5.099 -2.550 1.00 49.75 106 PRO A C 1
ATOM 815 O O . PRO A 1 106 ? 18.696 3.986 -2.864 1.00 49.75 106 PRO A O 1
ATOM 818 N N . ASN A 1 107 ? 17.677 5.314 -1.370 1.00 54.00 107 ASN A N 1
ATOM 819 C CA . ASN A 1 107 ? 17.358 4.217 -0.460 1.00 54.00 107 ASN A CA 1
ATOM 820 C C . ASN A 1 107 ? 16.293 3.328 -1.124 1.00 54.00 107 ASN A C 1
ATOM 822 O O . ASN A 1 107 ? 15.107 3.670 -1.152 1.00 54.00 107 ASN A O 1
ATOM 826 N N . LEU A 1 108 ? 16.749 2.188 -1.655 1.00 53.09 108 LEU A N 1
ATOM 827 C CA . LEU A 1 108 ? 15.992 1.189 -2.425 1.00 53.09 108 LEU A CA 1
ATOM 828 C C . LEU A 1 108 ? 14.944 0.430 -1.619 1.00 53.09 108 LEU A C 1
ATOM 830 O O . LEU A 1 108 ? 14.331 -0.502 -2.132 1.00 53.09 108 LEU A O 1
ATOM 834 N N . THR A 1 109 ? 14.719 0.833 -0.371 1.00 56.03 109 THR A N 1
ATOM 835 C CA . THR A 1 109 ? 13.483 0.514 0.324 1.00 56.03 109 THR A CA 1
ATOM 836 C C . THR A 1 109 ? 12.330 0.940 -0.575 1.00 56.03 109 THR A C 1
ATOM 838 O O . THR A 1 109 ? 12.099 2.138 -0.715 1.00 56.03 109 THR A O 1
ATOM 841 N N . LEU A 1 110 ? 11.684 0.002 -1.271 1.00 50.66 110 LEU A N 1
ATOM 842 C CA . LEU A 1 110 ? 10.644 0.321 -2.249 1.00 50.66 110 LEU A CA 1
ATOM 843 C C . LEU A 1 110 ? 9.591 1.255 -1.616 1.00 50.66 110 LEU A C 1
ATOM 845 O O . LEU A 1 110 ? 9.345 1.178 -0.409 1.00 50.66 110 LEU A O 1
ATOM 849 N N . PRO A 1 111 ? 8.996 2.174 -2.396 1.00 49.50 111 PRO A N 1
ATOM 850 C CA . PRO A 1 111 ? 7.925 3.030 -1.917 1.00 49.50 111 PRO A CA 1
ATOM 851 C C . PRO A 1 111 ? 6.854 2.219 -1.202 1.00 49.50 111 PRO A C 1
ATOM 853 O O . PRO A 1 111 ? 6.345 1.247 -1.761 1.00 49.50 111 PRO A O 1
ATOM 856 N N . LEU A 1 112 ? 6.476 2.661 0.000 1.00 47.25 112 LEU A N 1
ATOM 857 C CA . LEU A 1 112 ? 5.389 2.089 0.799 1.00 47.25 112 LEU A CA 1
ATOM 858 C C . LEU A 1 112 ? 4.109 1.834 -0.009 1.00 47.25 112 LEU A C 1
ATOM 860 O O . LEU A 1 112 ? 3.326 0.966 0.355 1.00 47.25 112 LEU A O 1
ATOM 864 N N . GLY A 1 113 ? 3.887 2.613 -1.074 1.00 48.09 113 GLY A N 1
ATOM 865 C CA . GLY A 1 113 ? 2.728 2.494 -1.948 1.00 48.09 113 GLY A CA 1
ATOM 866 C C . GLY A 1 113 ? 2.726 1.239 -2.824 1.00 48.09 113 GLY A C 1
ATOM 867 O O . GLY A 1 113 ? 1.657 0.708 -3.106 1.00 48.09 113 GLY A O 1
ATOM 868 N N . LEU A 1 114 ? 3.879 0.723 -3.251 1.00 50.12 114 LEU A N 1
ATOM 869 C CA . LEU A 1 114 ? 3.935 -0.463 -4.123 1.00 50.12 114 LEU A CA 1
ATOM 870 C C . LEU A 1 114 ? 3.953 -1.791 -3.366 1.00 50.12 114 LEU A C 1
ATOM 872 O O . LEU A 1 114 ? 3.703 -2.839 -3.957 1.00 50.12 114 LEU A O 1
ATOM 876 N N . MET A 1 115 ? 4.240 -1.741 -2.070 1.00 54.75 115 MET A N 1
ATOM 877 C CA . MET A 1 115 ? 4.246 -2.889 -1.169 1.00 54.75 115 MET A CA 1
ATOM 878 C C . MET A 1 115 ? 2.943 -2.927 -0.371 1.00 54.75 115 MET A C 1
ATOM 880 O O . MET A 1 115 ? 2.307 -1.893 -0.199 1.00 54.75 115 MET A O 1
ATOM 884 N N . ASP A 1 116 ? 2.542 -4.092 0.153 1.00 55.44 116 ASP A N 1
ATOM 885 C CA . ASP A 1 116 ? 1.461 -4.136 1.148 1.00 55.44 116 ASP A CA 1
ATOM 886 C C . ASP A 1 116 ? 1.874 -3.266 2.358 1.00 55.44 116 ASP A C 1
ATOM 888 O O . ASP A 1 116 ? 2.835 -3.616 3.059 1.00 55.44 116 ASP A O 1
ATOM 892 N N . PRO A 1 117 ? 1.170 -2.150 2.640 1.00 57.31 117 PRO A N 1
ATOM 893 C CA . PRO A 1 117 ? 1.509 -1.249 3.741 1.00 57.31 117 PRO A CA 1
ATOM 894 C C . PRO A 1 117 ? 1.515 -1.940 5.113 1.00 57.31 117 PRO A C 1
ATOM 896 O O . PRO A 1 117 ? 2.106 -1.423 6.066 1.00 57.31 117 PRO A O 1
ATOM 899 N N . ALA A 1 118 ? 0.845 -3.089 5.248 1.00 58.28 118 ALA A N 1
ATOM 900 C CA . ALA A 1 118 ? 0.880 -3.905 6.454 1.00 58.28 118 ALA A CA 1
ATOM 901 C C . ALA A 1 118 ? 2.220 -4.645 6.612 1.00 58.28 118 ALA A C 1
ATOM 903 O O . ALA A 1 118 ? 2.816 -4.584 7.685 1.00 58.28 118 ALA A O 1
ATOM 904 N N . VAL A 1 119 ? 2.725 -5.272 5.542 1.00 56.72 119 VAL A N 1
ATOM 905 C CA . VAL A 1 119 ? 4.018 -5.994 5.530 1.00 56.72 119 VAL A CA 1
ATOM 906 C C . VAL A 1 119 ? 5.171 -5.033 5.789 1.00 56.72 119 VAL A C 1
ATOM 908 O O . VAL A 1 119 ? 6.100 -5.330 6.539 1.00 56.72 119 VAL A O 1
ATOM 911 N N . VAL A 1 120 ? 5.062 -3.839 5.216 1.00 54.22 120 VAL A N 1
ATOM 912 C CA . VAL A 1 120 ? 5.995 -2.743 5.432 1.00 54.22 120 VAL A CA 1
ATOM 913 C C . VAL A 1 120 ? 6.105 -2.376 6.921 1.00 54.22 120 VAL A C 1
ATOM 915 O O . VAL A 1 120 ? 7.196 -2.292 7.492 1.00 54.22 120 VAL A O 1
ATOM 918 N N . ARG A 1 121 ? 4.963 -2.126 7.574 1.00 57.22 121 ARG A N 1
ATOM 919 C CA . ARG A 1 121 ? 4.924 -1.662 8.971 1.00 57.22 121 ARG A CA 1
ATOM 920 C C . ARG A 1 121 ? 5.467 -2.694 9.961 1.00 57.22 121 ARG A C 1
ATOM 922 O O . ARG A 1 121 ? 5.939 -2.309 11.026 1.00 57.22 121 ARG A O 1
ATOM 929 N N . GLU A 1 122 ? 5.411 -3.976 9.616 1.00 54.56 122 GLU A N 1
ATOM 930 C CA . GLU A 1 122 ? 5.865 -5.080 10.466 1.00 54.56 122 GLU A CA 1
ATOM 931 C C . GLU A 1 122 ? 7.391 -5.303 10.410 1.00 54.56 122 GLU A C 1
ATOM 933 O O . GLU A 1 122 ? 7.962 -5.849 11.354 1.00 54.56 122 GLU A O 1
ATOM 938 N N . LYS A 1 123 ? 8.083 -4.853 9.348 1.00 51.19 123 LYS A N 1
ATOM 939 C CA . LYS A 1 123 ? 9.531 -5.079 9.158 1.00 51.19 123 LYS A CA 1
ATOM 940 C C . LYS A 1 123 ? 10.306 -3.790 8.830 1.00 51.19 123 LYS A C 1
ATOM 942 O O . LYS A 1 123 ? 10.664 -3.558 7.677 1.00 51.19 123 LYS A O 1
ATOM 947 N N . PRO A 1 124 ? 10.644 -2.968 9.844 1.00 50.00 124 PRO A N 1
ATOM 948 C CA . PRO A 1 124 ? 11.309 -1.674 9.649 1.00 50.00 124 PRO A CA 1
ATOM 949 C C . PRO A 1 124 ? 12.776 -1.751 9.173 1.00 50.00 124 PRO A C 1
ATOM 951 O O . PRO A 1 124 ? 13.312 -0.742 8.725 1.00 50.00 124 PRO A O 1
ATOM 954 N N . ALA A 1 125 ? 13.428 -2.919 9.223 1.00 47.47 125 ALA A N 1
ATOM 955 C CA . ALA A 1 125 ? 14.808 -3.117 8.771 1.00 47.47 125 ALA A CA 1
ATOM 956 C C . ALA A 1 125 ? 14.899 -4.313 7.808 1.00 47.47 125 ALA A C 1
ATOM 958 O O . ALA A 1 125 ? 15.029 -5.449 8.257 1.00 47.47 125 ALA A O 1
ATOM 959 N N . GLY A 1 126 ? 14.815 -4.090 6.490 1.00 47.88 126 GLY A N 1
ATOM 960 C CA . GLY A 1 126 ? 15.086 -5.177 5.535 1.00 47.88 126 GLY A CA 1
ATOM 961 C C . GLY A 1 126 ? 14.412 -5.132 4.165 1.00 47.88 126 GLY A C 1
ATOM 962 O O . GLY A 1 126 ? 14.128 -6.188 3.611 1.00 47.88 126 GLY A O 1
ATOM 963 N N . TYR A 1 127 ? 14.182 -3.965 3.568 1.00 47.38 127 TYR A N 1
ATOM 964 C CA . TYR A 1 127 ? 13.603 -3.870 2.218 1.00 47.38 127 TYR A CA 1
ATOM 965 C C . TYR A 1 127 ? 14.589 -4.150 1.080 1.00 47.38 127 TYR A C 1
ATOM 967 O O . TYR A 1 127 ? 14.509 -3.540 0.017 1.00 47.38 127 TYR A O 1
ATOM 975 N N . GLN A 1 128 ? 15.540 -5.058 1.278 1.00 45.94 128 GLN A N 1
ATOM 976 C CA . GLN A 1 128 ? 16.466 -5.415 0.204 1.00 45.94 128 GLN A CA 1
ATOM 977 C C . GLN A 1 128 ? 15.895 -6.428 -0.791 1.00 45.94 128 GLN A C 1
ATOM 979 O O . GLN A 1 128 ? 16.562 -6.744 -1.768 1.00 45.94 128 GLN A O 1
ATOM 984 N N . ALA A 1 129 ? 14.664 -6.911 -0.613 1.00 44.91 129 ALA A N 1
ATOM 985 C CA . ALA A 1 129 ? 14.106 -7.886 -1.534 1.00 44.91 129 ALA A CA 1
ATOM 986 C C . ALA A 1 129 ? 12.684 -7.524 -1.958 1.00 44.91 129 ALA A C 1
ATOM 988 O O . ALA A 1 129 ? 11.748 -7.559 -1.160 1.00 44.91 129 ALA A O 1
ATOM 989 N N . LEU A 1 130 ? 12.524 -7.295 -3.265 1.00 44.22 130 LEU A N 1
ATOM 990 C CA . LEU A 1 130 ? 11.258 -7.419 -3.995 1.00 44.22 130 LEU A CA 1
ATOM 991 C C . LEU A 1 130 ? 10.460 -8.657 -3.518 1.00 44.22 130 LEU A C 1
ATOM 993 O O . LEU A 1 130 ? 9.240 -8.601 -3.419 1.00 44.22 130 LEU A O 1
ATOM 997 N N . ALA A 1 131 ? 11.157 -9.741 -3.145 1.00 40.91 131 ALA A N 1
ATOM 998 C CA . ALA A 1 131 ? 10.598 -10.986 -2.616 1.00 40.91 131 ALA A CA 1
ATOM 999 C C . ALA A 1 131 ? 9.657 -10.788 -1.409 1.00 40.91 131 ALA A C 1
ATOM 1001 O O . ALA A 1 131 ? 8.574 -11.374 -1.380 1.00 40.91 131 ALA A O 1
ATOM 1002 N N . ALA A 1 132 ? 9.991 -9.882 -0.480 1.00 41.16 132 ALA A N 1
ATOM 1003 C CA . ALA A 1 132 ? 9.166 -9.614 0.701 1.00 41.16 132 ALA A CA 1
ATOM 1004 C C . ALA A 1 132 ? 7.822 -8.948 0.350 1.00 41.16 132 ALA A C 1
ATOM 1006 O O . ALA A 1 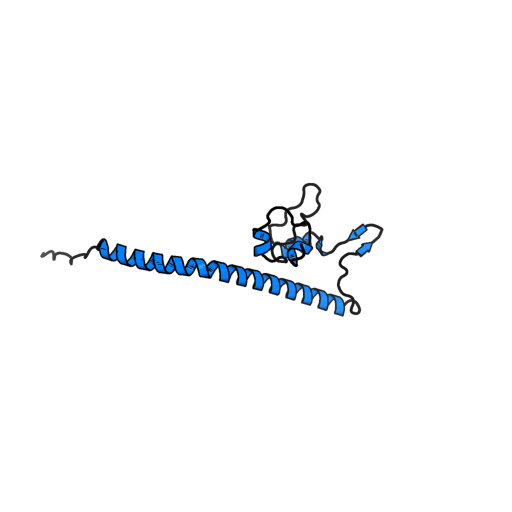132 ? 6.833 -9.144 1.052 1.00 41.16 132 ALA A O 1
ATOM 1007 N N . SER A 1 133 ? 7.764 -8.207 -0.764 1.00 42.66 133 SER A N 1
ATOM 1008 C CA . SER A 1 133 ? 6.542 -7.566 -1.272 1.00 42.66 133 SER A CA 1
ATOM 1009 C C . SER A 1 133 ? 5.544 -8.567 -1.862 1.00 42.66 133 SER A C 1
ATOM 1011 O O . SER A 1 133 ? 4.343 -8.309 -1.859 1.00 42.66 133 SER A O 1
ATOM 1013 N N . TYR A 1 134 ? 6.031 -9.700 -2.376 1.00 43.34 134 TYR A N 1
ATOM 1014 C CA . TYR A 1 134 ? 5.223 -10.726 -3.048 1.00 43.34 134 TYR A CA 1
ATOM 1015 C C . TYR A 1 134 ? 4.982 -11.974 -2.185 1.00 43.34 134 TYR A C 1
ATOM 1017 O O . TYR A 1 134 ? 4.456 -12.966 -2.682 1.00 43.34 134 TYR A O 1
ATOM 1025 N N . GLY A 1 135 ? 5.349 -11.939 -0.898 1.00 39.75 135 GLY A N 1
ATOM 1026 C CA . GLY A 1 135 ? 5.179 -13.077 0.009 1.00 39.75 135 GLY A CA 1
ATOM 1027 C C . GLY A 1 135 ? 6.149 -14.234 -0.244 1.00 39.75 135 GLY A C 1
ATOM 1028 O O . GLY A 1 135 ? 5.900 -15.339 0.231 1.00 39.75 135 GLY A O 1
ATOM 1029 N N . TYR A 1 136 ? 7.246 -13.992 -0.962 1.00 33.78 136 TYR A N 1
ATOM 1030 C CA . TYR A 1 136 ? 8.336 -14.952 -1.074 1.00 33.78 136 TYR A CA 1
ATOM 1031 C C . TYR A 1 136 ? 9.314 -14.720 0.080 1.00 33.78 136 TYR A C 1
ATOM 1033 O O . TYR A 1 136 ? 9.918 -13.651 0.198 1.00 33.78 136 TYR A O 1
ATOM 1041 N N . THR A 1 137 ? 9.392 -15.714 0.964 1.00 42.59 137 THR A N 1
ATOM 1042 C CA . THR A 1 137 ? 10.442 -15.864 1.983 1.00 42.59 137 THR A CA 1
ATOM 1043 C C . THR A 1 137 ? 11.780 -16.189 1.353 1.00 42.59 137 THR A C 1
ATOM 1045 O O . THR A 1 137 ? 11.774 -17.045 0.438 1.00 42.59 137 THR A O 1
#